Protein AF-A0AAE0V329-F1 (afdb_monomer)

Radius of gyration: 21.79 Å; Cα contacts (8 Å, |Δi|>4): 33; chains: 1; bounding box: 47×58×54 Å

Foldseek 3Di:
DDPPDPPPPPDDPPDPPDPLCDVVLVVLVVVLVVLVVVCVVPVDVVSVVVSVVSVVVSLVSSVVSVVVVVVVVVVVVVPDPDDDPPDPPDDDPDPPPPCPPRPCVPVPVPPPDDD

pLDDT: mean 72.64, std 22.66, range [33.53, 98.0]

Organism: NCBI:txid175788

Secondary structure (DSSP, 8-state):
--------------S-S-TT--HHHHHHHHHHHHHHHHHHHH--HHHHHHHHHHHHHHHHHHHHHHHHHHHHHHHHHHT-S---S--------S---------GGGTTTSSS---

Structure (mmCIF, N/CA/C/O backbone):
data_AF-A0AAE0V329-F1
#
_entry.id   AF-A0AAE0V329-F1
#
loop_
_atom_site.group_PDB
_atom_site.id
_atom_site.type_symbol
_atom_site.label_atom_id
_atom_site.label_alt_id
_atom_site.label_comp_id
_atom_site.label_asym_id
_atom_site.label_entity_id
_atom_site.label_seq_id
_atom_site.pdbx_PDB_ins_code
_atom_site.Cartn_x
_atom_site.Cartn_y
_atom_site.Cartn_z
_atom_site.occupancy
_atom_site.B_iso_or_equiv
_atom_site.auth_seq_id
_atom_site.auth_comp_id
_atom_site.auth_asym_id
_atom_site.auth_atom_id
_atom_site.pdbx_PDB_model_num
ATOM 1 N N . MET A 1 1 ? 21.697 38.861 25.764 1.00 45.72 1 MET A N 1
ATOM 2 C CA . MET A 1 1 ? 22.421 38.336 24.588 1.00 45.72 1 MET A CA 1
ATOM 3 C C . MET A 1 1 ? 21.520 37.303 23.952 1.00 45.72 1 MET A C 1
ATOM 5 O O . MET A 1 1 ? 21.546 36.145 24.350 1.00 45.72 1 MET A O 1
ATOM 9 N N . ASP A 1 2 ? 20.652 37.754 23.052 1.00 59.84 2 ASP A N 1
ATOM 10 C CA . ASP A 1 2 ? 19.680 36.887 22.395 1.00 59.84 2 ASP A CA 1
ATOM 11 C C . ASP A 1 2 ? 20.390 36.091 21.299 1.00 59.84 2 ASP A C 1
ATOM 13 O O . ASP A 1 2 ? 20.799 36.642 20.276 1.00 59.84 2 ASP A O 1
ATOM 17 N N . LEU A 1 3 ? 20.582 34.787 21.523 1.00 66.50 3 LEU A N 1
ATOM 18 C CA . LEU A 1 3 ? 21.002 33.870 20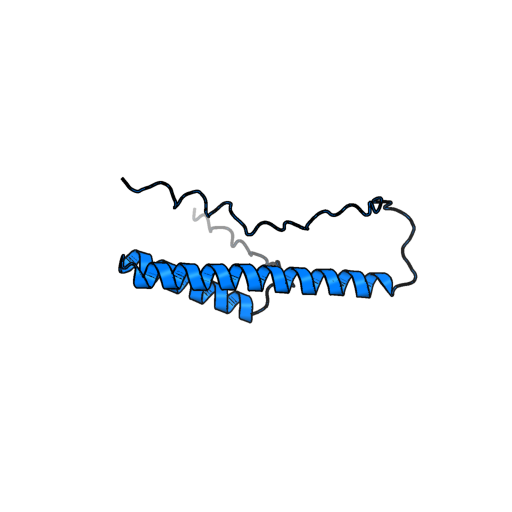.467 1.00 66.50 3 LEU A CA 1
ATOM 19 C C . LEU A 1 3 ? 19.825 33.686 19.507 1.00 66.50 3 LEU A C 1
ATOM 21 O O . LEU A 1 3 ? 18.972 32.820 19.702 1.00 66.50 3 LEU A O 1
ATOM 25 N N . LEU A 1 4 ? 19.769 34.512 18.466 1.00 66.94 4 LEU A N 1
ATOM 26 C CA . LEU A 1 4 ? 18.840 34.308 17.366 1.00 66.94 4 LEU A CA 1
ATOM 27 C C . LEU A 1 4 ? 19.208 32.989 16.669 1.00 66.94 4 LEU A C 1
ATOM 29 O O . LEU A 1 4 ? 20.278 32.861 16.074 1.00 66.94 4 LEU A O 1
ATOM 33 N N . CYS A 1 5 ? 18.335 31.988 16.804 1.00 63.59 5 CYS A N 1
ATOM 34 C CA . CYS A 1 5 ? 18.471 30.679 16.170 1.00 63.59 5 CYS A CA 1
ATOM 35 C C . CYS A 1 5 ? 18.788 30.851 14.671 1.00 63.59 5 CYS A C 1
ATOM 37 O O . CYS A 1 5 ? 18.067 31.591 13.993 1.00 63.59 5 CYS A O 1
ATOM 39 N N . PRO A 1 6 ? 19.835 30.199 14.126 1.00 69.69 6 PRO A N 1
ATOM 40 C CA . PRO A 1 6 ? 20.138 30.318 12.710 1.00 69.69 6 PRO A CA 1
ATOM 41 C C . PRO A 1 6 ? 18.950 29.799 11.902 1.00 69.69 6 PRO A C 1
ATOM 43 O O . PRO A 1 6 ? 18.520 28.653 12.063 1.00 69.69 6 PRO A O 1
ATOM 46 N N . LEU A 1 7 ? 18.427 30.653 11.019 1.00 64.69 7 LEU A N 1
ATOM 47 C CA . LEU A 1 7 ? 17.370 30.310 10.078 1.00 64.69 7 LEU A CA 1
ATOM 48 C C . LEU A 1 7 ? 17.922 29.265 9.098 1.00 64.69 7 LEU A C 1
ATOM 50 O O . LEU A 1 7 ? 18.466 29.586 8.041 1.00 64.69 7 LEU A O 1
ATOM 54 N N . SER A 1 8 ? 17.833 27.994 9.487 1.00 62.34 8 SER A N 1
ATOM 55 C CA . SER A 1 8 ? 18.197 26.861 8.648 1.00 62.34 8 SER A CA 1
ATOM 56 C C . SER A 1 8 ? 17.331 26.911 7.396 1.00 62.34 8 SER A C 1
ATOM 58 O O . SER A 1 8 ? 16.149 26.560 7.405 1.00 62.34 8 SER A O 1
ATOM 60 N N . THR A 1 9 ? 17.910 27.406 6.304 1.00 64.81 9 THR A N 1
ATOM 61 C CA . THR A 1 9 ? 17.257 27.423 5.000 1.00 64.81 9 THR A CA 1
ATOM 62 C C . THR A 1 9 ? 17.298 25.995 4.475 1.00 64.81 9 THR A C 1
ATOM 64 O O . THR A 1 9 ? 18.225 25.587 3.776 1.00 64.81 9 THR A O 1
ATOM 67 N N . ILE A 1 10 ? 16.315 25.186 4.874 1.00 65.69 10 ILE A N 1
ATOM 68 C CA . ILE A 1 10 ? 16.193 23.806 4.407 1.00 65.69 10 ILE A CA 1
ATOM 69 C C . ILE A 1 10 ? 15.927 23.853 2.900 1.00 65.69 10 ILE A C 1
ATOM 71 O O . ILE A 1 10 ? 14.817 24.137 2.444 1.00 65.69 10 ILE A O 1
ATOM 75 N N . ARG A 1 11 ? 16.960 23.565 2.104 1.00 65.12 11 ARG A N 1
ATOM 76 C CA . ARG A 1 11 ? 16.834 23.410 0.655 1.00 65.12 11 ARG A CA 1
ATOM 77 C C . ARG A 1 11 ? 15.884 22.245 0.377 1.00 65.12 11 ARG A C 1
ATOM 79 O O . ARG A 1 11 ? 16.191 21.095 0.696 1.00 65.12 11 ARG A O 1
ATOM 86 N N . LYS A 1 12 ? 14.728 22.531 -0.229 1.00 62.00 12 LYS A N 1
ATOM 87 C CA . LYS A 1 12 ? 13.796 21.497 -0.698 1.00 62.00 12 LYS A CA 1
ATOM 88 C C . LYS A 1 12 ? 14.557 20.586 -1.670 1.00 62.00 12 LYS A C 1
ATOM 90 O O . LYS A 1 12 ? 15.133 21.059 -2.648 1.00 62.00 12 LYS A O 1
ATOM 95 N N . LYS A 1 13 ? 14.630 19.283 -1.373 1.00 60.91 13 LYS A N 1
ATOM 96 C CA . LYS A 1 13 ? 15.240 18.304 -2.284 1.00 60.91 13 LYS A CA 1
ATOM 97 C C . LYS A 1 13 ? 14.363 18.200 -3.530 1.00 60.91 13 LYS A C 1
ATOM 99 O O . LYS A 1 13 ? 13.314 17.562 -3.502 1.00 60.91 13 LYS A O 1
ATOM 104 N N . ASN A 1 14 ? 14.817 18.809 -4.621 1.00 56.62 14 ASN A N 1
ATOM 105 C CA . ASN A 1 14 ? 14.244 18.644 -5.953 1.00 56.62 14 ASN A CA 1
ATOM 106 C C . ASN A 1 14 ? 14.688 17.289 -6.518 1.00 56.62 14 ASN A C 1
ATOM 108 O O . ASN A 1 14 ? 15.517 17.215 -7.419 1.00 56.62 14 ASN A O 1
ATOM 112 N N . SER A 1 15 ? 14.203 16.194 -5.944 1.00 56.56 15 SER A N 1
ATOM 113 C CA . SER A 1 15 ? 14.367 14.878 -6.547 1.00 56.56 15 SER A CA 1
ATOM 114 C C . SER A 1 15 ? 13.154 14.020 -6.236 1.00 56.56 15 SER A C 1
ATOM 116 O O . SER A 1 15 ? 12.774 13.820 -5.079 1.00 56.56 15 SER A O 1
ATOM 118 N N . SER A 1 16 ? 12.527 13.503 -7.294 1.00 59.56 16 SER A N 1
ATOM 119 C CA . SER A 1 16 ? 11.542 12.436 -7.164 1.00 59.56 16 SER A CA 1
ATOM 120 C C . SER A 1 16 ? 12.254 11.239 -6.540 1.00 59.56 16 SER A C 1
ATOM 122 O O . SER A 1 16 ? 12.960 10.494 -7.213 1.00 59.56 16 SER A O 1
ATOM 124 N N . THR A 1 17 ? 12.126 11.090 -5.221 1.00 68.25 17 THR A N 1
ATOM 125 C CA . THR A 1 17 ? 12.800 10.030 -4.453 1.00 68.25 17 THR A CA 1
ATOM 126 C C . THR A 1 17 ? 12.357 8.635 -4.923 1.00 68.25 17 THR A C 1
ATOM 128 O O . THR A 1 17 ? 13.045 7.646 -4.690 1.00 68.25 17 THR A O 1
ATOM 131 N N . ALA A 1 18 ? 11.230 8.547 -5.636 1.00 80.38 18 ALA A N 1
ATOM 132 C CA . ALA A 1 18 ? 10.751 7.335 -6.280 1.00 80.38 18 ALA A CA 1
ATOM 133 C C . ALA A 1 18 ? 9.979 7.699 -7.565 1.00 80.38 18 ALA A C 1
ATOM 135 O O . ALA A 1 18 ? 8.781 7.966 -7.487 1.00 80.38 18 ALA A O 1
ATOM 136 N N . PRO A 1 19 ? 10.620 7.703 -8.749 1.00 85.56 19 PRO A N 1
ATOM 137 C CA . PRO A 1 19 ? 9.946 8.030 -10.013 1.00 85.56 19 PRO A CA 1
ATOM 138 C C . PRO A 1 19 ? 8.849 7.022 -10.392 1.00 85.56 19 PRO A C 1
ATOM 140 O O . PRO A 1 19 ? 7.906 7.376 -11.084 1.00 85.56 19 PRO A O 1
ATOM 143 N N . TRP A 1 20 ? 8.921 5.793 -9.873 1.00 87.06 20 TRP A N 1
ATOM 144 C CA . TRP A 1 20 ? 7.883 4.763 -10.001 1.00 87.06 20 TRP A CA 1
ATOM 145 C C . TRP A 1 20 ? 6.700 4.951 -9.030 1.00 87.06 20 TRP A C 1
ATOM 147 O O . TRP A 1 20 ? 5.752 4.169 -9.057 1.00 87.06 20 TRP A O 1
ATOM 157 N N . LEU A 1 21 ? 6.745 5.947 -8.135 1.00 88.44 21 LEU A N 1
ATOM 158 C CA . LEU A 1 21 ? 5.698 6.202 -7.144 1.00 88.44 21 LEU A CA 1
ATOM 159 C C . LEU A 1 21 ? 4.692 7.236 -7.669 1.00 88.44 21 LEU A C 1
ATOM 161 O O . LEU A 1 21 ? 4.796 8.427 -7.366 1.00 88.44 21 LEU A O 1
ATOM 165 N N . SER A 1 22 ? 3.705 6.750 -8.420 1.00 91.19 22 SER A N 1
ATOM 166 C CA . SER A 1 22 ? 2.593 7.547 -8.947 1.00 91.19 22 SER A CA 1
ATOM 167 C C . SER A 1 22 ? 1.664 8.087 -7.850 1.00 91.19 22 SER A C 1
ATOM 169 O O . SER A 1 22 ? 1.632 7.577 -6.724 1.00 91.19 22 SER A O 1
ATOM 171 N N . ASP A 1 23 ? 0.854 9.099 -8.178 1.00 92.06 23 ASP A N 1
ATOM 172 C CA . ASP A 1 23 ? -0.137 9.650 -7.243 1.00 92.06 23 ASP A CA 1
ATOM 173 C C . ASP A 1 23 ? -1.218 8.636 -6.855 1.00 92.06 23 ASP A C 1
ATOM 175 O O . ASP A 1 23 ? -1.677 8.642 -5.712 1.00 92.06 23 ASP A O 1
ATOM 179 N N . VAL A 1 24 ? -1.529 7.685 -7.742 1.00 92.94 24 VAL A N 1
ATOM 180 C CA . VAL A 1 24 ? -2.395 6.536 -7.437 1.00 92.94 24 VAL A CA 1
ATOM 181 C C . VAL A 1 24 ? -1.798 5.696 -6.305 1.00 92.94 24 VAL A C 1
ATOM 183 O O . VAL A 1 24 ? -2.465 5.431 -5.308 1.00 92.94 24 VAL A O 1
ATOM 186 N N . LEU A 1 25 ? -0.508 5.345 -6.377 1.00 93.12 25 LEU A N 1
ATOM 187 C CA . LEU A 1 25 ? 0.160 4.605 -5.299 1.00 93.12 25 LEU A CA 1
ATOM 188 C C . LEU A 1 25 ? 0.244 5.408 -3.997 1.00 93.12 25 LEU A C 1
ATOM 190 O O . LEU A 1 25 ? 0.174 4.841 -2.903 1.00 93.12 25 LEU A O 1
ATOM 194 N N . ARG A 1 26 ? 0.398 6.734 -4.088 1.00 93.75 26 ARG A N 1
ATOM 195 C CA . ARG A 1 26 ? 0.344 7.612 -2.910 1.00 93.75 26 ARG A CA 1
ATOM 196 C C . ARG A 1 26 ? -1.046 7.603 -2.285 1.00 93.75 26 ARG A C 1
ATOM 198 O O . ARG A 1 26 ? -1.135 7.569 -1.058 1.00 93.75 26 ARG A O 1
ATOM 205 N N . ASN A 1 27 ? -2.101 7.585 -3.098 1.00 95.62 27 ASN A N 1
ATOM 206 C CA . ASN A 1 27 ? -3.474 7.464 -2.626 1.00 95.62 27 ASN A CA 1
ATOM 207 C C . ASN A 1 27 ? -3.725 6.122 -1.931 1.00 95.62 27 ASN A C 1
ATOM 209 O O . ASN A 1 27 ? -4.112 6.117 -0.765 1.00 95.62 27 ASN A O 1
ATOM 213 N N . ASN A 1 28 ? -3.360 5.009 -2.571 1.00 93.81 28 ASN A N 1
ATOM 214 C CA . ASN A 1 28 ? -3.512 3.667 -1.998 1.00 93.81 28 ASN A CA 1
ATOM 215 C C . ASN A 1 28 ? -2.766 3.545 -0.655 1.00 93.81 28 ASN A C 1
ATOM 217 O O . ASN A 1 28 ? -3.258 2.942 0.295 1.00 93.81 28 ASN A O 1
ATOM 221 N N . ARG A 1 29 ? -1.593 4.185 -0.521 1.00 94.75 29 ARG A N 1
ATOM 222 C CA . ARG A 1 29 ? -0.858 4.248 0.755 1.00 94.75 29 ARG A CA 1
ATOM 223 C C . ARG A 1 29 ? -1.610 5.037 1.835 1.00 94.75 29 ARG A C 1
ATOM 225 O O . ARG A 1 29 ? -1.526 4.676 3.010 1.00 94.75 29 ARG A O 1
ATOM 232 N N . ARG A 1 30 ? -2.289 6.134 1.478 1.00 96.81 30 ARG A N 1
ATOM 233 C CA . ARG A 1 30 ? -3.109 6.909 2.427 1.00 96.81 30 ARG A CA 1
ATOM 234 C C . ARG A 1 30 ? -4.303 6.091 2.901 1.00 96.81 30 ARG A C 1
ATOM 236 O O . ARG A 1 30 ? -4.523 6.029 4.107 1.00 96.81 30 ARG A O 1
ATOM 243 N N . GLU A 1 31 ? -5.005 5.435 1.984 1.00 96.38 31 GLU A N 1
ATOM 244 C CA . GLU A 1 31 ? -6.129 4.543 2.295 1.00 96.38 31 GLU A CA 1
ATOM 245 C C . GLU A 1 31 ? -5.700 3.405 3.219 1.00 96.38 31 GLU A C 1
ATOM 247 O O . GLU A 1 31 ? -6.309 3.208 4.268 1.00 96.38 31 GLU A O 1
ATOM 252 N N . L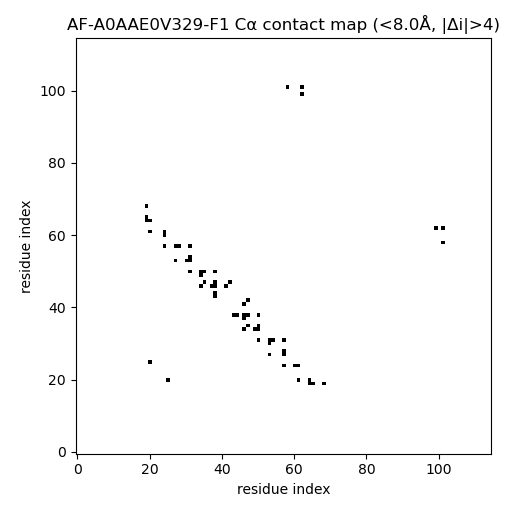EU A 1 32 ? -4.578 2.747 2.909 1.00 96.56 32 LEU A N 1
ATOM 253 C CA . LEU A 1 32 ? -3.998 1.704 3.752 1.00 96.56 32 LEU A CA 1
ATOM 254 C C . LEU A 1 32 ? -3.738 2.197 5.184 1.00 96.56 32 LEU A C 1
ATOM 256 O O . LEU A 1 32 ? -4.085 1.522 6.150 1.00 96.56 32 LEU A O 1
ATOM 260 N N . ARG A 1 33 ? -3.164 3.398 5.337 1.00 97.00 33 ARG A N 1
ATOM 261 C CA . ARG A 1 33 ? -2.932 4.003 6.659 1.00 97.00 33 ARG A CA 1
ATOM 262 C C . ARG A 1 33 ? -4.220 4.380 7.379 1.00 97.00 33 ARG A C 1
ATOM 264 O O . ARG A 1 33 ? -4.267 4.309 8.604 1.00 97.00 33 ARG A O 1
ATOM 271 N N . SER A 1 34 ? -5.246 4.809 6.651 1.00 97.56 34 SER A N 1
ATOM 272 C CA . SER A 1 34 ? -6.559 5.091 7.230 1.00 97.56 34 SER A CA 1
ATOM 273 C C . SER A 1 34 ? -7.234 3.815 7.726 1.00 97.56 34 SER A C 1
ATOM 275 O O . SER A 1 34 ? -7.709 3.809 8.858 1.00 97.56 34 SER A O 1
ATOM 277 N N . ALA A 1 35 ? -7.196 2.730 6.948 1.00 96.62 35 ALA A N 1
ATOM 278 C CA . ALA A 1 35 ? -7.701 1.422 7.362 1.00 9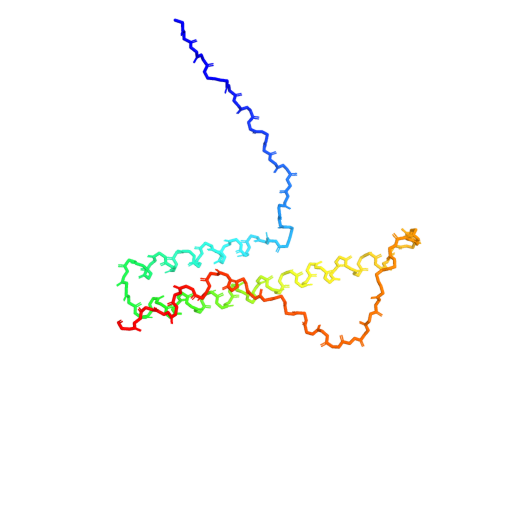6.62 35 ALA A CA 1
ATOM 279 C C . ALA A 1 35 ? -6.938 0.871 8.578 1.00 96.62 35 ALA A C 1
ATOM 281 O O . ALA A 1 35 ? -7.559 0.434 9.542 1.00 96.62 35 ALA A O 1
ATOM 282 N N . GLU A 1 36 ? -5.605 0.996 8.595 1.00 95.75 36 GLU A N 1
ATOM 283 C CA . GLU A 1 36 ? -4.778 0.609 9.748 1.00 95.75 36 GLU A CA 1
ATOM 284 C C . GLU A 1 36 ? -5.192 1.371 11.017 1.00 95.75 36 GLU A C 1
ATOM 286 O O . GLU A 1 36 ? -5.370 0.779 12.081 1.00 95.75 36 GLU A O 1
ATOM 291 N N . ARG A 1 37 ? -5.359 2.698 10.920 1.00 98.00 37 ARG A N 1
ATOM 292 C CA . ARG A 1 37 ? -5.813 3.520 12.053 1.00 98.00 37 ARG A CA 1
ATOM 293 C C . ARG A 1 37 ? -7.223 3.147 12.497 1.00 98.00 37 ARG A C 1
ATOM 295 O O . ARG A 1 37 ? -7.470 3.123 13.700 1.00 98.00 37 ARG A O 1
ATOM 302 N N . LYS A 1 38 ? -8.122 2.865 11.550 1.00 97.12 38 LYS A N 1
ATOM 303 C CA . LYS A 1 38 ? -9.494 2.442 11.839 1.00 97.12 38 LYS A CA 1
ATOM 304 C C . LYS A 1 38 ? -9.487 1.150 12.651 1.00 97.12 38 LYS A C 1
ATOM 306 O O . LYS A 1 38 ? -10.004 1.165 13.761 1.00 97.12 38 LYS A O 1
ATOM 311 N N . TRP A 1 39 ? -8.799 0.112 12.173 1.00 97.25 39 TRP A N 1
ATOM 312 C CA . TRP A 1 39 ? -8.648 -1.151 12.900 1.00 97.25 39 TRP A CA 1
ATOM 313 C C . TRP A 1 39 ? -8.015 -0.956 14.283 1.00 97.25 39 TRP A C 1
ATOM 315 O O . TRP A 1 39 ? -8.495 -1.502 15.271 1.00 97.25 39 TRP A O 1
ATOM 325 N N . LYS A 1 40 ? -6.973 -0.124 14.406 1.00 95.19 40 LYS A N 1
ATOM 326 C CA . LYS A 1 40 ? -6.364 0.156 15.718 1.00 95.19 40 LYS A CA 1
ATOM 327 C C . LYS A 1 40 ? -7.336 0.789 16.711 1.00 95.19 40 LYS A C 1
ATOM 329 O O . LYS A 1 40 ? -7.164 0.567 17.906 1.00 95.19 40 LYS A O 1
ATOM 334 N N . LYS A 1 41 ? -8.308 1.568 16.227 1.00 97.00 41 LYS A N 1
ATOM 335 C CA . LYS A 1 41 ? -9.337 2.209 17.050 1.00 97.00 41 LYS A CA 1
ATOM 336 C C . LYS A 1 41 ? -10.499 1.265 17.368 1.00 97.00 41 LYS A C 1
ATOM 338 O O . LYS A 1 41 ? -10.950 1.261 18.503 1.00 97.00 41 LYS A O 1
ATOM 343 N N . SER A 1 42 ? -10.995 0.519 16.383 1.00 95.69 42 SER A N 1
ATOM 344 C CA . SER A 1 42 ? -12.188 -0.326 16.527 1.00 95.69 42 SER A CA 1
ATOM 345 C C . SER A 1 42 ? -11.895 -1.708 17.105 1.00 95.69 42 SER A C 1
ATOM 347 O O . SER A 1 42 ? -12.746 -2.255 17.793 1.00 95.69 42 SER A O 1
ATOM 349 N N . LYS A 1 43 ? -10.709 -2.269 16.827 1.00 94.81 43 LYS A N 1
ATOM 350 C CA . LYS A 1 43 ? -10.303 -3.642 17.177 1.00 94.81 43 LYS A CA 1
ATOM 351 C C . LYS A 1 43 ? -11.240 -4.733 16.645 1.00 94.81 43 LYS A C 1
ATOM 353 O O . LYS A 1 43 ? -11.243 -5.837 17.167 1.00 94.81 43 LYS A O 1
ATOM 358 N N . LEU A 1 44 ? -11.994 -4.435 15.587 1.00 96.19 44 LEU A N 1
ATOM 359 C CA . LEU A 1 44 ? -12.897 -5.388 14.943 1.00 96.19 44 LEU A CA 1
ATOM 360 C C . LEU A 1 44 ? -12.171 -6.213 13.872 1.00 96.19 44 LEU A C 1
ATOM 362 O O . LEU A 1 44 ? -11.391 -5.665 13.085 1.00 96.19 44 LEU A O 1
ATOM 366 N N . ASP A 1 45 ? -12.507 -7.498 13.773 1.00 95.88 45 ASP A N 1
ATOM 367 C CA . ASP A 1 45 ? -11.940 -8.411 12.770 1.00 95.88 45 ASP A CA 1
ATOM 368 C C . ASP A 1 45 ? -12.289 -8.011 11.336 1.00 95.88 45 ASP A C 1
ATOM 370 O O . ASP A 1 45 ? -11.481 -8.147 10.420 1.00 95.88 45 ASP A O 1
ATOM 374 N N . THR A 1 46 ? -13.468 -7.433 11.121 1.00 96.88 46 THR A N 1
ATOM 375 C CA . THR A 1 46 ? -13.889 -6.930 9.804 1.00 96.88 46 THR A CA 1
ATOM 376 C C . THR A 1 46 ? -12.975 -5.808 9.297 1.00 96.88 46 THR A C 1
ATOM 378 O O . THR A 1 46 ? -12.606 -5.771 8.117 1.00 96.88 46 THR A O 1
ATOM 381 N N . ASP A 1 47 ? -12.548 -4.916 10.194 1.00 92.75 47 ASP A N 1
ATOM 382 C CA . ASP A 1 47 ? -11.595 -3.850 9.883 1.00 92.75 47 ASP A CA 1
ATOM 383 C C . ASP A 1 47 ? -10.174 -4.405 9.689 1.00 92.75 47 ASP A C 1
ATOM 385 O O . ASP A 1 47 ? -9.432 -3.901 8.840 1.00 92.75 47 ASP A O 1
ATOM 389 N N . LEU A 1 48 ? -9.809 -5.469 10.417 1.00 95.62 48 LEU A N 1
ATOM 390 C CA . LEU A 1 48 ? -8.544 -6.185 10.233 1.00 95.62 48 LEU A CA 1
ATOM 391 C C . LEU A 1 48 ? -8.464 -6.835 8.844 1.00 95.62 48 LEU A C 1
ATOM 393 O O . LEU A 1 48 ? -7.491 -6.623 8.117 1.00 95.62 48 LEU A O 1
ATOM 397 N N . ILE A 1 49 ? -9.509 -7.561 8.437 1.00 97.06 49 ILE A N 1
ATOM 398 C CA . ILE A 1 49 ? -9.616 -8.180 7.106 1.00 97.06 49 ILE A CA 1
ATOM 399 C C . ILE A 1 49 ? -9.511 -7.107 6.018 1.00 97.06 49 ILE A C 1
ATOM 401 O O . ILE A 1 49 ? -8.719 -7.242 5.082 1.00 97.06 49 ILE A O 1
ATOM 405 N N . SER A 1 50 ? -10.240 -6.000 6.178 1.00 96.00 50 SER A N 1
ATOM 406 C CA . SER A 1 50 ? -10.204 -4.871 5.240 1.00 96.00 50 SER A CA 1
ATOM 407 C C . SER A 1 50 ? -8.793 -4.287 5.095 1.00 96.00 50 SER A C 1
ATOM 409 O O . SER A 1 50 ? -8.321 -4.042 3.982 1.00 96.00 50 SER A O 1
ATOM 411 N N . TYR A 1 51 ? -8.080 -4.106 6.211 1.00 95.56 51 TYR A N 1
ATOM 412 C CA . TYR A 1 51 ? -6.688 -3.662 6.206 1.00 95.56 51 TYR A CA 1
ATOM 413 C C . TYR A 1 51 ? -5.770 -4.651 5.468 1.00 95.56 51 TYR A C 1
ATOM 415 O O . TYR A 1 51 ? -4.980 -4.231 4.618 1.00 95.56 51 TYR A O 1
ATOM 423 N N . HIS A 1 52 ? -5.899 -5.956 5.726 1.00 96.94 52 HIS A N 1
ATOM 424 C CA . HIS A 1 52 ? -5.101 -6.987 5.054 1.00 96.94 52 HIS A CA 1
ATOM 425 C C . HIS A 1 52 ? -5.365 -7.074 3.547 1.00 96.94 52 HIS A C 1
ATOM 427 O O . HIS A 1 52 ? -4.424 -7.246 2.767 1.00 96.94 52 HIS A O 1
ATOM 43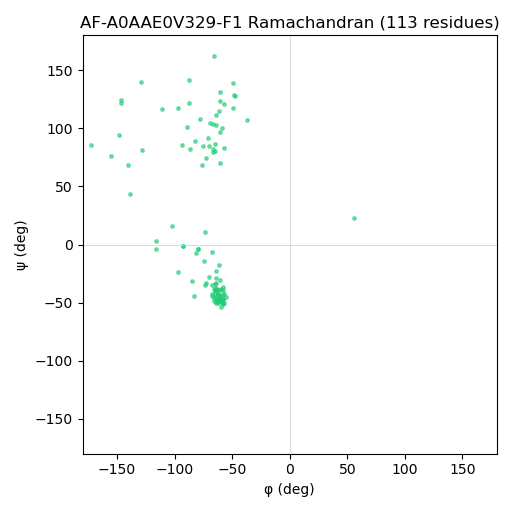3 N N . MET A 1 53 ? -6.614 -6.907 3.115 1.00 96.25 53 MET A N 1
ATOM 434 C CA . MET A 1 53 ? -6.952 -6.845 1.693 1.00 96.25 53 MET A CA 1
ATOM 435 C C . MET A 1 53 ? -6.284 -5.648 1.007 1.00 96.25 53 MET A C 1
ATOM 437 O O . MET A 1 53 ? -5.608 -5.811 -0.014 1.00 96.25 53 MET A O 1
ATOM 441 N N . LEU A 1 54 ? -6.418 -4.451 1.590 1.00 95.38 54 LEU A N 1
ATOM 442 C CA . LEU A 1 54 ? -5.807 -3.226 1.062 1.00 95.38 54 LEU A CA 1
ATOM 443 C C . LEU A 1 54 ? -4.284 -3.328 1.000 1.00 95.38 54 LEU A C 1
ATOM 445 O O . LEU A 1 54 ? -3.653 -2.877 0.044 1.00 95.38 54 LEU A O 1
ATOM 449 N N . LEU A 1 55 ? -3.689 -3.946 2.011 1.00 95.81 55 LEU A N 1
ATOM 450 C CA . LEU A 1 55 ? -2.259 -4.175 2.092 1.00 95.81 55 LEU A CA 1
ATOM 451 C C . LEU A 1 55 ? -1.748 -5.099 0.980 1.00 95.81 55 LEU A C 1
ATOM 453 O O . LEU A 1 55 ? -0.730 -4.796 0.345 1.00 95.81 55 LEU A O 1
ATOM 457 N N . SER A 1 56 ? -2.424 -6.229 0.766 1.00 95.31 56 SER A N 1
ATOM 458 C CA . SER A 1 56 ? -2.070 -7.189 -0.283 1.00 95.31 56 SER A CA 1
ATOM 459 C C . SER A 1 56 ? -2.154 -6.525 -1.654 1.00 95.31 56 SER A C 1
ATOM 461 O O . SER A 1 56 ? -1.189 -6.565 -2.418 1.00 95.31 56 SER A O 1
ATOM 463 N N . LYS A 1 57 ? -3.247 -5.796 -1.916 1.00 94.62 57 LYS A N 1
ATOM 464 C CA . LYS A 1 57 ? -3.418 -4.999 -3.136 1.00 94.62 57 LYS A CA 1
ATOM 465 C C . LYS A 1 57 ? -2.299 -3.973 -3.317 1.00 94.62 57 LYS A C 1
ATOM 467 O O . LYS A 1 57 ? -1.664 -3.934 -4.365 1.00 94.62 57 LYS A O 1
ATOM 472 N N . PHE A 1 58 ? -1.994 -3.182 -2.288 1.00 95.50 58 PHE A N 1
ATOM 473 C CA . PHE A 1 58 ? -0.927 -2.181 -2.355 1.00 95.50 58 PHE A CA 1
ATOM 474 C C . PHE A 1 58 ? 0.445 -2.805 -2.655 1.00 95.50 58 PHE A C 1
ATOM 476 O O . PHE A 1 58 ? 1.231 -2.246 -3.419 1.00 95.50 58 PHE A O 1
ATOM 483 N N . SER A 1 59 ? 0.734 -3.976 -2.086 1.00 93.94 59 SER A N 1
ATOM 484 C CA . SER A 1 59 ? 1.994 -4.692 -2.318 1.00 93.94 59 SER A CA 1
ATOM 485 C C . SER A 1 59 ? 2.131 -5.156 -3.774 1.00 93.94 59 SER A C 1
ATOM 487 O O . SER A 1 59 ? 3.212 -5.033 -4.364 1.00 93.94 59 SER A O 1
ATOM 489 N N . LEU A 1 60 ? 1.033 -5.629 -4.373 1.00 94.69 60 LEU A N 1
ATOM 490 C CA . LEU A 1 60 ? 0.963 -5.975 -5.794 1.00 94.69 60 LEU A CA 1
ATOM 491 C C . LEU A 1 60 ? 1.131 -4.733 -6.675 1.00 94.69 60 LEU A C 1
ATOM 493 O O . LEU A 1 60 ? 1.989 -4.732 -7.557 1.00 94.69 60 LEU A O 1
ATOM 497 N N . ASP A 1 61 ? 0.400 -3.653 -6.383 1.00 93.06 61 ASP A N 1
ATOM 498 C CA . ASP A 1 61 ? 0.461 -2.398 -7.142 1.00 93.06 61 ASP A CA 1
ATOM 499 C C . ASP A 1 61 ? 1.893 -1.820 -7.152 1.00 93.06 61 ASP A C 1
ATOM 501 O O . ASP A 1 61 ? 2.401 -1.399 -8.193 1.00 93.06 61 ASP A O 1
ATOM 505 N N . VAL A 1 62 ? 2.594 -1.844 -6.009 1.00 93.56 62 VAL A N 1
ATOM 506 C CA . VAL A 1 62 ? 3.993 -1.385 -5.905 1.00 93.56 62 VAL A CA 1
ATOM 507 C C . VAL A 1 62 ? 4.935 -2.253 -6.734 1.00 93.56 62 VAL A C 1
ATOM 509 O O . VAL A 1 62 ? 5.833 -1.729 -7.397 1.00 93.56 62 VAL A O 1
ATOM 512 N N . THR A 1 63 ? 4.757 -3.572 -6.688 1.00 92.88 63 THR A N 1
ATOM 513 C CA . THR A 1 63 ? 5.580 -4.507 -7.465 1.00 92.88 63 THR A CA 1
ATOM 514 C C . THR A 1 63 ? 5.359 -4.295 -8.959 1.00 92.88 63 THR A C 1
ATOM 516 O O . THR A 1 63 ? 6.322 -4.160 -9.715 1.00 92.88 63 THR A O 1
ATOM 519 N N . SER A 1 64 ? 4.102 -4.161 -9.378 1.00 93.38 64 SER A N 1
ATOM 520 C CA . SER A 1 64 ? 3.727 -3.858 -10.759 1.00 93.38 64 SER A CA 1
ATOM 521 C C . SER A 1 64 ? 4.358 -2.546 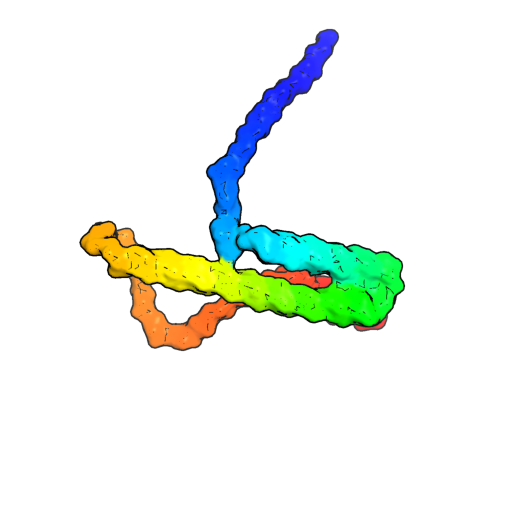-11.241 1.00 93.38 64 SER A C 1
ATOM 523 O O . SER A 1 64 ? 5.094 -2.538 -12.227 1.00 93.38 64 SER A O 1
ATOM 525 N N . ALA A 1 65 ? 4.206 -1.453 -10.489 1.00 93.25 65 ALA A N 1
ATOM 526 C CA . ALA A 1 65 ? 4.762 -0.157 -10.875 1.00 93.25 65 ALA A CA 1
ATOM 527 C C . ALA A 1 65 ? 6.294 -0.170 -10.986 1.00 93.25 65 ALA A C 1
ATOM 529 O O . ALA A 1 65 ? 6.857 0.345 -11.954 1.00 93.25 65 ALA A O 1
ATOM 530 N N . LYS A 1 66 ? 6.985 -0.801 -10.027 1.00 91.69 66 LYS A N 1
ATOM 531 C CA . LYS A 1 66 ? 8.445 -0.959 -10.085 1.00 91.69 66 LYS A CA 1
ATOM 532 C C . LYS A 1 66 ? 8.869 -1.775 -11.299 1.00 91.69 66 LYS A C 1
ATOM 534 O O . LYS A 1 66 ? 9.775 -1.362 -12.019 1.00 91.69 66 LYS A O 1
ATOM 539 N N . THR A 1 67 ? 8.233 -2.923 -11.526 1.00 92.12 67 THR A N 1
ATOM 540 C CA . THR A 1 67 ? 8.590 -3.793 -12.653 1.00 92.12 67 THR A CA 1
ATOM 541 C C . THR A 1 67 ? 8.361 -3.090 -13.984 1.00 92.12 67 THR A C 1
ATOM 543 O O . THR A 1 67 ? 9.252 -3.135 -14.825 1.00 92.12 67 THR A O 1
ATOM 546 N N . SER A 1 68 ? 7.242 -2.383 -14.157 1.00 92.12 68 SER A N 1
ATOM 547 C CA . SER A 1 68 ? 6.968 -1.596 -15.364 1.00 92.12 68 SER A CA 1
ATOM 548 C C . SER A 1 68 ? 8.039 -0.530 -15.596 1.00 92.12 68 SER A C 1
ATOM 550 O O . SER A 1 68 ? 8.641 -0.489 -16.666 1.00 92.12 68 SER A O 1
ATOM 552 N N . PHE A 1 69 ? 8.347 0.268 -14.569 1.00 92.75 69 PHE A N 1
ATOM 553 C CA . PHE A 1 69 ? 9.333 1.345 -14.663 1.00 92.75 69 PHE A CA 1
ATOM 554 C C . PHE A 1 69 ? 10.726 0.839 -15.062 1.00 92.75 69 PHE A C 1
ATOM 556 O O . PHE A 1 69 ? 11.357 1.374 -15.972 1.00 92.75 69 PHE A O 1
ATOM 563 N N . TYR A 1 70 ? 11.226 -0.209 -14.400 1.00 90.12 70 TYR A N 1
ATOM 564 C CA . TYR A 1 70 ? 12.560 -0.726 -14.709 1.00 90.12 70 TYR A CA 1
ATOM 565 C C . TYR A 1 70 ? 12.600 -1.492 -16.035 1.00 90.12 70 TYR A C 1
ATOM 567 O O . TYR A 1 70 ? 13.588 -1.374 -16.756 1.00 90.12 70 TYR A O 1
ATOM 575 N N . LYS A 1 71 ? 11.532 -2.213 -16.404 1.00 91.44 71 LYS A N 1
ATOM 576 C CA . LYS A 1 71 ? 11.427 -2.852 -17.726 1.00 91.44 71 LYS A CA 1
ATOM 577 C C . LYS A 1 71 ? 11.470 -1.818 -18.849 1.00 91.44 71 LYS A C 1
ATOM 579 O O . LYS A 1 71 ? 12.189 -2.020 -19.820 1.00 91.44 71 LYS A O 1
ATOM 584 N N . GLU A 1 72 ? 10.735 -0.718 -18.716 1.00 90.56 72 GLU A N 1
ATOM 585 C CA . GLU A 1 72 ? 10.753 0.377 -19.689 1.00 90.56 72 GLU A CA 1
ATOM 586 C C . GLU A 1 72 ? 12.138 1.022 -19.777 1.00 90.56 72 GLU A C 1
ATOM 588 O O . GLU A 1 72 ? 12.701 1.127 -20.863 1.00 90.56 72 GLU A O 1
ATOM 593 N N . LYS A 1 73 ? 12.749 1.353 -18.634 1.00 87.75 73 LYS A N 1
ATOM 594 C CA . LYS A 1 73 ? 14.083 1.964 -18.599 1.00 87.75 73 LYS A CA 1
ATOM 595 C C . LYS A 1 73 ? 15.153 1.101 -19.279 1.00 87.75 73 LYS A C 1
ATOM 597 O O . LYS A 1 73 ? 16.019 1.639 -19.967 1.00 87.75 73 LYS A O 1
ATOM 602 N N . LEU A 1 74 ? 15.090 -0.221 -19.106 1.00 86.38 74 LEU A N 1
ATOM 603 C CA . LEU A 1 74 ? 15.995 -1.162 -19.773 1.00 86.38 74 LEU A CA 1
ATOM 604 C C . LEU A 1 74 ? 15.766 -1.199 -21.289 1.00 86.38 74 LEU A C 1
ATOM 606 O O . LEU A 1 74 ? 16.737 -1.164 -22.040 1.00 86.38 74 LEU A O 1
ATOM 610 N N . LYS A 1 75 ? 14.506 -1.198 -21.745 1.00 85.56 75 LYS A N 1
ATOM 611 C CA . LYS A 1 75 ? 14.172 -1.130 -23.179 1.00 85.56 75 LYS A CA 1
ATOM 612 C C . LYS A 1 75 ? 14.689 0.158 -23.818 1.00 85.56 75 LYS A C 1
ATOM 614 O O . LYS A 1 75 ? 15.344 0.099 -24.850 1.00 85.56 75 LYS A O 1
ATOM 619 N N . THR A 1 76 ? 14.461 1.308 -23.185 1.00 79.31 76 THR A N 1
ATOM 620 C CA . THR A 1 76 ? 14.938 2.606 -23.688 1.00 79.31 76 THR A CA 1
ATOM 621 C C . THR A 1 76 ? 16.465 2.676 -23.724 1.00 79.31 76 THR A C 1
ATOM 623 O O . THR A 1 76 ? 17.035 3.221 -24.664 1.00 79.31 76 THR A O 1
ATOM 626 N N . SER A 1 77 ? 17.147 2.083 -22.738 1.00 69.56 77 SER A N 1
ATOM 627 C CA . SER A 1 77 ? 18.612 1.998 -22.726 1.00 69.56 77 SER A CA 1
ATOM 628 C C . SER A 1 77 ? 19.178 1.055 -23.792 1.00 69.56 77 SER A C 1
ATOM 630 O O . SER A 1 77 ? 20.302 1.272 -24.226 1.00 69.56 77 SER A O 1
ATOM 632 N N . ALA A 1 78 ? 18.441 0.022 -24.209 1.00 61.69 78 ALA A N 1
ATOM 633 C CA . ALA A 1 78 ? 18.867 -0.901 -25.265 1.00 61.69 78 ALA A CA 1
ATOM 634 C C . ALA A 1 78 ? 18.773 -0.289 -26.677 1.00 61.69 78 ALA A C 1
ATOM 636 O O . ALA A 1 78 ? 19.346 -0.826 -27.619 1.00 61.69 78 ALA A O 1
ATOM 637 N N . LEU A 1 79 ? 18.068 0.838 -26.821 1.00 59.09 79 LEU A N 1
ATOM 638 C CA . LEU A 1 79 ? 17.881 1.554 -28.086 1.00 59.09 79 LEU A CA 1
ATOM 639 C C . LEU A 1 79 ? 18.920 2.667 -28.322 1.00 59.09 79 LEU A C 1
ATOM 641 O O . LEU A 1 79 ? 18.881 3.313 -29.366 1.00 59.09 79 LEU A O 1
ATOM 645 N N . SER A 1 80 ? 19.853 2.911 -27.390 1.00 54.06 80 SER A N 1
ATOM 646 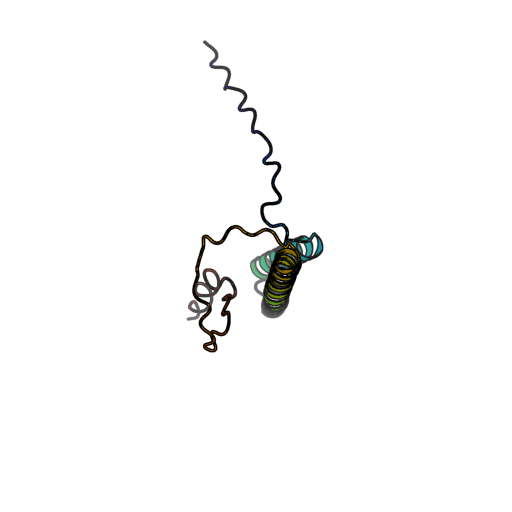C CA . SER A 1 80 ? 20.931 3.890 -27.577 1.00 54.06 80 SER A CA 1
ATOM 647 C C . SER A 1 80 ? 22.229 3.201 -28.054 1.00 54.06 80 SER A C 1
ATOM 649 O O . SER A 1 80 ? 22.808 2.399 -27.323 1.00 54.06 80 SER A O 1
ATOM 651 N N . PRO A 1 81 ? 22.762 3.510 -29.256 1.00 53.06 81 PRO A N 1
ATOM 652 C CA . PRO A 1 81 ? 23.953 2.837 -29.803 1.00 53.06 81 PRO A CA 1
ATOM 653 C C . PRO A 1 81 ? 25.288 3.234 -29.148 1.00 53.06 81 PRO A C 1
ATOM 655 O O . PRO A 1 81 ? 26.353 2.930 -29.679 1.00 53.06 81 PRO A O 1
ATOM 658 N N . LYS A 1 82 ? 25.276 3.966 -28.029 1.00 59.28 82 LYS A N 1
ATOM 659 C CA . LYS A 1 82 ? 26.491 4.459 -27.367 1.00 59.28 82 LYS A CA 1
ATOM 660 C C . LYS A 1 82 ? 26.484 4.091 -25.891 1.00 59.28 82 LYS A C 1
ATOM 662 O O . LYS A 1 82 ? 26.198 4.917 -25.030 1.00 59.28 82 LYS A O 1
ATOM 667 N N . ALA A 1 83 ? 26.877 2.856 -25.611 1.00 49.53 83 ALA A N 1
ATOM 668 C CA . ALA A 1 83 ? 27.438 2.492 -24.320 1.00 49.53 83 ALA A CA 1
ATOM 669 C C . ALA A 1 83 ? 28.933 2.174 -24.513 1.00 49.53 83 ALA A C 1
ATOM 671 O O . ALA A 1 83 ? 29.254 1.231 -25.239 1.00 49.53 83 ALA A O 1
ATOM 672 N N . PRO A 1 84 ? 29.869 2.931 -23.906 1.00 47.94 84 PRO A N 1
ATOM 673 C CA . PRO A 1 84 ? 31.237 2.455 -23.764 1.00 47.94 84 PRO A CA 1
ATOM 674 C C . PRO A 1 84 ? 31.228 1.170 -22.929 1.00 47.94 84 PRO A C 1
ATOM 676 O O . PRO A 1 84 ? 30.597 1.091 -21.873 1.00 47.94 84 PRO A O 1
ATOM 679 N N . GLN A 1 85 ? 31.920 0.155 -23.440 1.00 53.00 85 GLN A N 1
ATOM 680 C CA . GLN A 1 85 ? 32.062 -1.175 -22.860 1.00 53.00 85 GLN A CA 1
ATOM 681 C C . GLN A 1 85 ? 32.830 -1.101 -21.534 1.00 53.00 85 GLN A C 1
ATOM 683 O O . GLN A 1 85 ? 34.031 -1.342 -21.483 1.00 53.00 85 GLN A O 1
ATOM 688 N N . ARG A 1 86 ? 32.170 -0.735 -20.434 1.00 49.59 86 ARG A N 1
ATOM 689 C CA . ARG A 1 86 ? 32.742 -0.943 -19.102 1.00 49.59 86 ARG A CA 1
ATOM 690 C C . ARG A 1 86 ? 31.664 -1.041 -18.046 1.00 49.59 86 ARG A C 1
ATOM 692 O O . ARG A 1 86 ? 31.453 -0.094 -17.308 1.00 49.59 86 ARG A O 1
ATOM 699 N N . LEU A 1 87 ? 31.002 -2.191 -18.00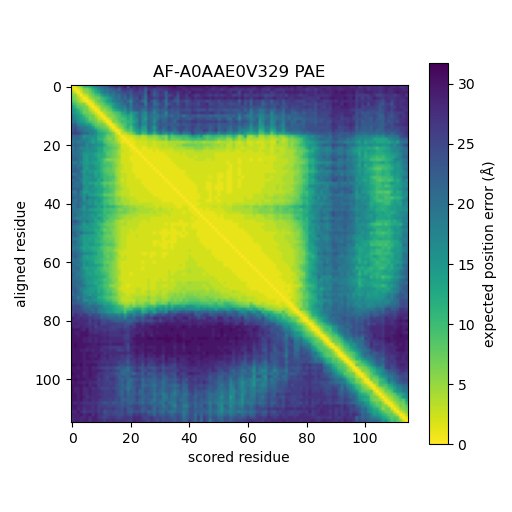3 1.00 49.97 87 LEU A N 1
ATOM 700 C CA . LEU A 1 87 ? 30.560 -2.894 -16.795 1.00 49.97 87 LEU A CA 1
ATOM 701 C C . LEU A 1 87 ? 30.025 -4.250 -17.272 1.00 49.97 87 LEU A C 1
ATOM 703 O O . LEU A 1 87 ? 28.844 -4.418 -17.562 1.00 49.97 87 LEU A O 1
ATOM 707 N N . LEU A 1 88 ? 30.938 -5.208 -17.413 1.00 45.69 88 LEU A N 1
ATOM 708 C CA . LEU A 1 88 ? 30.606 -6.610 -17.619 1.00 45.69 88 LEU A CA 1
ATOM 709 C C . LEU A 1 88 ? 30.023 -7.133 -16.297 1.00 45.69 88 LEU A C 1
ATOM 711 O O . LEU A 1 88 ? 30.740 -7.651 -15.451 1.00 45.69 88 LEU A O 1
ATOM 715 N N . VAL A 1 89 ? 28.723 -6.928 -16.078 1.00 46.31 89 VAL A N 1
ATOM 716 C CA . VAL A 1 89 ? 27.958 -7.763 -15.148 1.00 46.31 89 VAL A CA 1
ATOM 717 C C . VAL A 1 89 ? 27.433 -8.911 -15.990 1.00 46.31 89 VAL A C 1
ATOM 719 O O . VAL A 1 89 ? 26.520 -8.748 -16.792 1.00 46.31 89 VAL A O 1
ATOM 722 N N . THR A 1 90 ? 28.113 -10.046 -15.858 1.00 39.62 90 THR A N 1
ATOM 723 C CA . THR A 1 90 ? 27.809 -11.299 -16.542 1.00 39.62 90 THR A CA 1
ATOM 724 C C . THR A 1 90 ? 26.327 -11.659 -16.399 1.00 39.62 90 THR A C 1
ATOM 726 O O . THR A 1 90 ? 25.801 -11.843 -15.301 1.00 39.62 90 THR A O 1
ATOM 729 N N . THR A 1 91 ? 25.630 -11.717 -17.531 1.00 46.66 91 THR A N 1
ATOM 730 C CA . THR A 1 91 ? 24.313 -12.335 -17.662 1.00 46.66 91 THR A CA 1
ATOM 731 C C . THR A 1 91 ? 24.469 -13.842 -17.506 1.00 46.66 91 THR A C 1
ATOM 733 O O . THR A 1 91 ? 24.911 -14.530 -18.421 1.00 46.66 91 THR A O 1
ATOM 736 N N . GLN A 1 92 ? 24.079 -14.350 -16.342 1.00 33.53 92 GLN A N 1
ATOM 737 C CA . GLN A 1 92 ? 23.729 -15.752 -16.141 1.00 33.53 92 GLN A CA 1
ATOM 738 C C . GLN A 1 92 ? 22.234 -15.933 -16.462 1.00 33.53 92 GLN A C 1
ATOM 740 O O . GLN A 1 92 ? 21.406 -15.278 -15.823 1.00 33.53 92 GLN A O 1
ATOM 745 N N . PRO A 1 93 ? 21.850 -16.806 -17.411 1.00 45.59 93 PRO A N 1
ATOM 746 C CA . PRO A 1 93 ? 20.482 -17.275 -17.550 1.00 45.59 93 PRO A CA 1
ATOM 747 C C . PRO A 1 93 ? 20.300 -18.486 -16.627 1.00 45.59 93 PRO A C 1
ATOM 749 O O . PRO A 1 93 ? 20.398 -19.633 -17.045 1.00 45.59 93 PRO A O 1
ATOM 752 N N . SER A 1 94 ? 20.052 -18.244 -15.345 1.00 35.22 94 SER A N 1
ATOM 753 C CA . SER A 1 94 ? 19.483 -19.263 -14.462 1.00 35.22 94 SER A CA 1
ATOM 754 C C . SER A 1 94 ? 18.290 -18.648 -13.750 1.00 35.22 94 SER A C 1
ATOM 756 O O . SER A 1 94 ? 18.296 -17.455 -13.446 1.00 35.22 94 SER A O 1
ATOM 758 N N . GLY A 1 95 ? 17.220 -19.432 -13.606 1.00 38.09 95 GLY A N 1
ATOM 759 C CA . GLY A 1 95 ? 15.884 -19.020 -13.176 1.00 38.09 95 GLY A CA 1
ATOM 760 C C . GLY A 1 95 ? 15.826 -18.411 -11.776 1.00 38.09 95 GLY A C 1
ATOM 761 O O . GLY A 1 95 ? 15.252 -18.984 -10.856 1.00 38.09 95 GLY A O 1
ATOM 762 N N . SER A 1 96 ? 16.380 -17.214 -11.621 1.00 38.19 96 SER A N 1
ATOM 763 C CA . SER A 1 96 ? 16.235 -16.388 -10.442 1.00 38.19 96 SER A CA 1
ATOM 764 C C . SER A 1 96 ? 14.910 -15.659 -10.574 1.00 38.19 96 SER A C 1
ATOM 766 O O . SER A 1 96 ? 14.807 -14.574 -11.151 1.00 38.19 96 SER A O 1
ATOM 768 N N . THR A 1 97 ? 13.865 -16.308 -10.064 1.00 41.25 97 THR A N 1
ATOM 769 C CA . THR A 1 97 ? 12.668 -15.641 -9.564 1.00 41.25 97 THR A CA 1
ATOM 770 C C . THR A 1 97 ? 13.126 -14.360 -8.881 1.00 41.25 97 THR A C 1
ATOM 772 O O . THR A 1 97 ? 13.753 -14.416 -7.825 1.00 41.25 97 THR A O 1
ATOM 775 N N . PHE A 1 98 ? 12.874 -13.211 -9.513 1.00 39.56 98 PHE A N 1
ATOM 776 C CA . PHE A 1 98 ? 13.157 -11.896 -8.955 1.00 39.56 98 PHE A CA 1
ATOM 777 C C . PHE A 1 98 ? 12.209 -11.737 -7.763 1.00 39.56 98 PHE A C 1
ATOM 779 O O . PHE A 1 98 ? 11.136 -11.145 -7.856 1.00 39.56 98 PHE A O 1
ATOM 786 N N . SER A 1 99 ? 12.564 -12.347 -6.635 1.00 37.69 99 SER A N 1
ATOM 787 C CA . SER A 1 99 ? 11.881 -12.191 -5.369 1.00 37.69 99 SER A CA 1
ATOM 788 C C . SER A 1 99 ? 12.232 -10.799 -4.866 1.00 37.69 99 SER A C 1
ATOM 790 O O . SER A 1 99 ? 13.037 -10.626 -3.950 1.00 37.69 99 SER A O 1
ATOM 792 N N . ILE A 1 100 ? 11.624 -9.779 -5.481 1.00 43.69 100 ILE A N 1
ATOM 793 C CA . ILE A 1 100 ? 11.383 -8.504 -4.817 1.00 43.69 100 ILE A CA 1
ATOM 794 C C . ILE A 1 100 ? 10.380 -8.856 -3.735 1.00 43.69 100 ILE A C 1
ATOM 796 O O . ILE A 1 100 ? 9.169 -8.785 -3.933 1.00 43.69 100 ILE A O 1
ATOM 800 N N . LEU A 1 101 ? 10.911 -9.361 -2.624 1.00 38.91 101 LEU A N 1
ATOM 801 C CA . LEU A 1 101 ? 10.141 -9.665 -1.443 1.00 38.91 101 LEU A CA 1
ATOM 802 C C . LEU A 1 101 ? 9.271 -8.423 -1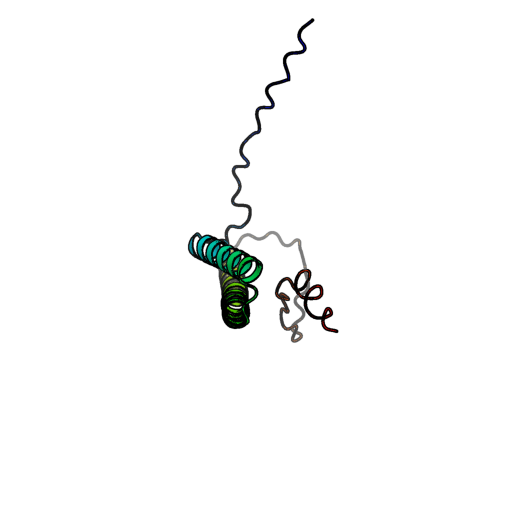.190 1.00 38.91 101 LEU A C 1
ATOM 804 O O . LEU A 1 101 ? 9.829 -7.314 -1.143 1.00 38.91 101 LEU A O 1
ATOM 808 N N . PRO A 1 102 ? 7.939 -8.551 -1.033 1.00 38.88 102 PRO A N 1
ATOM 809 C CA . PRO A 1 102 ? 7.200 -7.483 -0.379 1.00 38.88 102 PRO A CA 1
ATOM 810 C C . PRO A 1 102 ? 7.973 -7.175 0.898 1.00 38.88 102 PRO A C 1
ATOM 812 O O . PRO A 1 102 ? 8.524 -8.099 1.498 1.00 38.88 102 PRO A O 1
ATOM 815 N N . ASP A 1 103 ? 8.108 -5.898 1.247 1.00 43.25 103 ASP A N 1
ATOM 816 C CA . ASP A 1 103 ? 8.850 -5.447 2.421 1.00 43.25 103 ASP A CA 1
ATOM 817 C C . ASP A 1 103 ? 8.273 -6.120 3.683 1.00 43.25 103 ASP A C 1
ATOM 819 O O . ASP A 1 103 ? 7.389 -5.616 4.371 1.00 43.25 103 ASP A O 1
ATOM 823 N N . ARG A 1 104 ? 8.734 -7.348 3.935 1.00 45.19 104 ARG A N 1
ATOM 824 C CA . ARG A 1 104 ? 8.290 -8.263 4.984 1.00 45.19 104 ARG A CA 1
ATOM 825 C C . ARG A 1 104 ? 8.912 -7.877 6.316 1.00 45.19 104 ARG A C 1
ATOM 827 O O . ARG A 1 104 ? 8.554 -8.461 7.337 1.00 45.19 104 ARG A O 1
ATOM 834 N N . ARG A 1 105 ? 9.792 -6.865 6.336 1.00 46.44 105 ARG A N 1
ATOM 835 C CA . ARG A 1 105 ? 10.425 -6.356 7.558 1.00 46.44 105 ARG A CA 1
ATOM 836 C C . ARG A 1 105 ? 9.445 -5.668 8.504 1.00 46.44 105 ARG A C 1
ATOM 838 O O . ARG A 1 105 ? 9.814 -5.396 9.638 1.00 46.44 105 ARG A O 1
ATOM 845 N N . ARG A 1 106 ? 8.180 -5.477 8.105 1.00 46.66 106 ARG A N 1
ATOM 846 C CA . ARG A 1 106 ? 7.108 -5.055 9.021 1.00 46.66 106 ARG A CA 1
ATOM 847 C C . ARG A 1 106 ? 5.972 -6.061 9.214 1.00 46.66 106 ARG A C 1
ATOM 849 O O . ARG A 1 106 ? 5.039 -5.758 9.946 1.00 46.66 106 ARG A O 1
ATOM 856 N N . PHE A 1 107 ? 6.058 -7.248 8.607 1.00 42.56 107 PHE A N 1
ATOM 857 C CA . PHE A 1 107 ? 5.017 -8.282 8.721 1.00 42.56 107 PHE A CA 1
ATOM 858 C C . PHE A 1 107 ? 5.292 -9.345 9.776 1.00 42.56 107 PHE A C 1
ATOM 860 O O . PHE A 1 107 ? 4.352 -9.937 10.291 1.00 42.56 107 PHE A O 1
ATOM 867 N N . ARG A 1 108 ? 6.555 -9.571 10.157 1.00 45.34 108 ARG A N 1
ATOM 868 C CA . ARG A 1 108 ? 6.880 -10.630 11.130 1.00 45.34 108 ARG A CA 1
ATOM 869 C C . ARG A 1 108 ? 6.671 -10.242 12.597 1.00 45.34 108 ARG A C 1
ATOM 871 O O . ARG A 1 108 ? 6.729 -11.121 13.442 1.00 45.34 108 ARG A O 1
ATOM 878 N N . HIS A 1 109 ? 6.370 -8.977 12.899 1.00 43.31 109 HIS A N 1
ATOM 879 C CA . HIS A 1 109 ? 6.144 -8.524 14.279 1.00 43.31 109 HIS A CA 1
ATOM 880 C C . HIS A 1 109 ? 4.682 -8.560 14.751 1.00 43.31 109 HIS A C 1
ATOM 882 O O . HIS A 1 109 ? 4.435 -8.232 15.905 1.00 43.31 109 HIS A O 1
ATOM 888 N N . PHE A 1 110 ? 3.726 -8.953 13.903 1.00 43.69 110 PHE A N 1
ATOM 889 C CA . PHE A 1 110 ? 2.299 -8.944 14.265 1.00 43.69 110 PHE A CA 1
ATOM 890 C C . PHE A 1 110 ? 1.633 -10.324 14.305 1.00 43.69 110 PHE A C 1
ATOM 892 O O . PHE A 1 110 ? 0.478 -10.399 14.693 1.00 43.69 110 PHE A O 1
ATOM 899 N N . LEU A 1 111 ? 2.342 -11.403 13.952 1.00 43.03 111 LEU A N 1
ATOM 900 C CA . LEU A 1 111 ? 1.767 -12.756 13.895 1.00 43.03 111 LEU A CA 1
ATOM 901 C C . LEU A 1 111 ? 2.130 -13.652 15.100 1.00 43.03 111 LEU A C 1
ATOM 903 O O . LEU A 1 111 ? 2.010 -14.861 14.994 1.00 43.03 111 LEU A O 1
ATOM 907 N N . HIS A 1 112 ? 2.623 -13.090 16.210 1.00 40.19 112 HIS A N 1
ATOM 908 C CA . HIS A 1 112 ? 3.002 -13.862 17.412 1.00 40.19 112 HIS A CA 1
ATOM 909 C C . HIS A 1 112 ? 2.575 -13.174 18.720 1.00 40.19 112 HIS A C 1
ATOM 911 O O . HIS A 1 112 ? 3.359 -13.074 19.661 1.00 40.19 112 HIS A O 1
ATOM 917 N N . ARG A 1 113 ? 1.356 -12.634 18.788 1.00 41.44 113 ARG A N 1
ATOM 918 C CA . ARG A 1 113 ? 0.787 -12.229 20.081 1.00 41.44 113 ARG A CA 1
ATOM 919 C C . ARG A 1 113 ? -0.696 -12.559 20.145 1.00 41.44 113 ARG A C 1
ATOM 921 O O . ARG A 1 113 ? -1.504 -11.643 20.122 1.00 41.44 113 ARG A O 1
ATOM 928 N N . GLU A 1 114 ? -0.966 -13.855 20.173 1.00 45.97 114 GLU A N 1
ATOM 929 C CA . GLU A 1 114 ? -2.066 -14.561 20.851 1.00 45.97 114 GLU A CA 1
ATOM 930 C C . GLU A 1 114 ? -1.393 -15.901 21.232 1.00 45.97 114 GLU A C 1
ATOM 932 O O . GLU A 1 114 ? -0.716 -16.471 20.374 1.00 45.97 11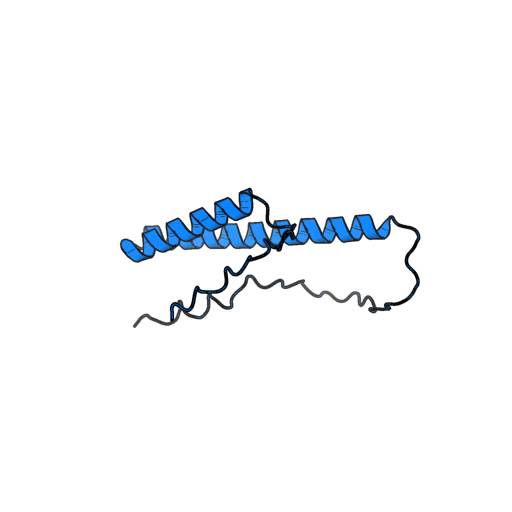4 GLU A O 1
ATOM 937 N N . ASP A 1 115 ? -1.292 -16.366 22.478 1.00 41.31 115 ASP A N 1
ATOM 938 C CA . ASP A 1 115 ? -2.090 -16.204 23.705 1.00 41.31 115 ASP A CA 1
ATOM 939 C C . ASP A 1 115 ? -1.373 -15.494 24.877 1.00 41.31 115 ASP A C 1
ATOM 941 O O . ASP A 1 115 ? -0.123 -15.576 24.976 1.00 41.31 115 ASP A O 1
#

Mean predicted aligned error: 15.27 Å

Nearest PDB structures (foldseek):
  6nye-assembly1_B  TM=9.140E-01  e=2.767E+00  synthetic construct
  8eup-assembly1_h  TM=4.962E-01  e=1.082E+00  Schizosaccharomyces pombe
  8fbi-assembly1_A-3  TM=8.763E-01  e=8.017E+00  synthetic construct
  5xy3-assembly1_h  TM=5.572E-01  e=2.293E+00  Trichomonas vaginalis
  8euy-assembly1_h  TM=4.983E-01  e=2.023E+00  Schizosaccharomyces pombe

Sequence (115 aa):
MDLLCPLSTIRKKNSSTAPWLSDVLRNNRRELRSAERKWKKSKLDTDLISYHMLLSKFSLDVTSAKTSFYKEKLKTSALSPKAPQRLLVTTQPSGSTFSILPDRRRFRHFLHRED

Solvent-accessible surface area (backbone atoms only — not comparable to full-atom values): 7523 Å² total; per-residue (Å²): 135,84,81,75,75,78,80,75,78,76,75,78,79,92,60,76,90,50,82,58,63,45,72,67,58,54,47,52,52,50,52,38,52,49,35,47,51,48,21,73,71,69,71,42,67,71,38,45,53,51,29,53,52,45,46,55,51,48,51,50,53,54,51,50,36,46,52,52,49,53,53,50,53,53,55,61,58,71,72,52,99,79,72,82,95,78,77,90,72,80,85,73,96,62,94,69,75,83,73,76,64,67,82,53,91,74,56,74,82,72,81,78,84,80,135